Protein AF-A0A447PP88-F1 (afdb_monomer_lite)

InterPro domains:
  IPR006047 Glycosyl hydrolase family 13, catalytic domain [PF00128] (2-97)
  IPR017853 Glycoside hydrolase superfamily [SSF51445] (2-97)

Organism: Salmonella enterica I (NCBI:txid59201)

Secondary structure (DSSP, 8-state):
-HHHHHHHHHHHHTTT--EEEETTGGGS---SS----TTS-SGGGTSS-HHHHHHHHHHIIIIIGGGT-EEEEEESS--HHHHHHHT-TT-SS-SEEEE---

Foldseek 3Di:
DLVVVLVVLQVVLVVPQQADEAEQLQQCDFQPVQDDDPPDDRCVGRGNPPVSLVSQLVSCVRHCVVSNYAYEYEHDDDDVVSQCSQCPPVSSGHVGYDYDDD

pLDDT: mean 94.66, std 6.78, range [49.31, 98.44]

Structure (mmCIF, N/CA/C/O backbone):
data_AF-A0A447PP88-F1
#
_entry.id   AF-A0A447PP88-F1
#
loop_
_atom_site.group_PDB
_atom_site.id
_atom_site.type_symbol
_atom_site.label_atom_id
_atom_site.label_alt_id
_atom_site.label_comp_id
_atom_site.label_asym_id
_atom_site.label_entity_id
_atom_site.label_seq_id
_atom_site.pdbx_PDB_ins_code
_atom_site.Cartn_x
_atom_site.Cartn_y
_atom_site.Cartn_z
_atom_site.occupancy
_atom_site.B_iso_or_equiv
_atom_site.auth_seq_id
_atom_site.auth_comp_id
_atom_site.auth_asym_id
_atom_site.auth_atom_id
_atom_site.pdbx_PDB_model_num
ATOM 1 N N . MET A 1 1 ? -12.568 -7.166 -6.789 1.00 91.44 1 MET A N 1
ATOM 2 C CA . MET A 1 1 ? -11.404 -7.678 -6.028 1.00 91.44 1 MET A CA 1
ATOM 3 C C . MET A 1 1 ? -11.091 -6.831 -4.794 1.00 91.44 1 MET A C 1
ATOM 5 O O . MET A 1 1 ? -11.278 -7.352 -3.709 1.00 91.44 1 MET A O 1
ATOM 9 N N . ARG A 1 2 ? -10.690 -5.547 -4.900 1.00 94.88 2 ARG A N 1
ATOM 10 C CA . ARG A 1 2 ? -10.340 -4.727 -3.710 1.00 94.88 2 ARG A CA 1
ATOM 11 C C . ARG A 1 2 ? -11.451 -4.630 -2.656 1.00 94.88 2 ARG A C 1
ATOM 13 O O . ARG A 1 2 ? -11.159 -4.735 -1.477 1.00 94.88 2 ARG A O 1
ATOM 20 N N . ALA A 1 3 ? -12.713 -4.510 -3.072 1.00 96.81 3 ALA A N 1
ATOM 21 C CA 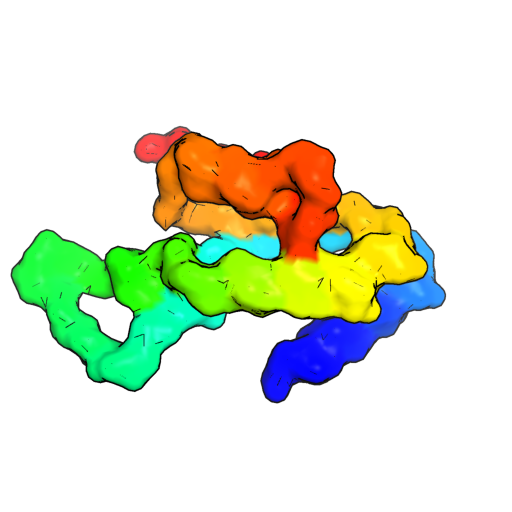. ALA A 1 3 ? -13.851 -4.518 -2.146 1.00 96.81 3 ALA A CA 1
ATOM 22 C C . ALA A 1 3 ? -13.940 -5.806 -1.303 1.00 96.81 3 ALA A C 1
ATOM 24 O O . ALA A 1 3 ? -14.278 -5.741 -0.129 1.00 96.81 3 ALA A O 1
ATOM 25 N N . GLU A 1 4 ? -13.587 -6.962 -1.870 1.00 98.00 4 GLU A N 1
ATOM 26 C CA . GLU A 1 4 ? -13.558 -8.225 -1.121 1.00 98.00 4 GLU A CA 1
ATOM 27 C C . GLU A 1 4 ? -12.351 -8.288 -0.180 1.00 98.00 4 GLU A C 1
ATOM 29 O O . GLU A 1 4 ? -12.483 -8.743 0.950 1.00 98.00 4 GLU A O 1
ATOM 34 N N . LEU A 1 5 ? -11.194 -7.761 -0.598 1.00 97.00 5 LEU A N 1
ATOM 35 C CA . LEU A 1 5 ? -10.025 -7.653 0.279 1.00 97.00 5 LEU A CA 1
ATOM 36 C C . LEU A 1 5 ? -10.321 -6.775 1.502 1.00 97.00 5 LEU A C 1
ATOM 38 O O . LEU A 1 5 ? -9.947 -7.143 2.611 1.00 97.00 5 LEU A O 1
ATOM 42 N N . LYS A 1 6 ? -11.042 -5.661 1.313 1.00 97.88 6 LYS A N 1
ATOM 43 C CA . LYS A 1 6 ? -11.506 -4.822 2.425 1.00 97.88 6 LYS A CA 1
ATOM 44 C C . LYS A 1 6 ? -12.311 -5.650 3.413 1.00 97.88 6 LYS A C 1
ATOM 46 O O . LYS A 1 6 ? -11.899 -5.736 4.558 1.00 97.88 6 LYS A O 1
ATOM 51 N N . LYS A 1 7 ? -13.341 -6.371 2.957 1.00 98.25 7 LYS A N 1
ATOM 52 C CA . LYS A 1 7 ? -14.151 -7.240 3.830 1.00 98.25 7 LYS A CA 1
ATOM 53 C C . LYS A 1 7 ? -13.315 -8.253 4.614 1.00 98.25 7 LYS A C 1
ATOM 55 O O . LYS A 1 7 ? -13.627 -8.522 5.766 1.00 98.25 7 LYS A O 1
ATOM 60 N N . VAL A 1 8 ? -12.260 -8.814 4.017 1.00 98.00 8 VAL A N 1
ATOM 61 C CA . VAL A 1 8 ? -11.344 -9.727 4.723 1.00 98.00 8 VAL A CA 1
ATOM 62 C C . VAL A 1 8 ? -10.592 -9.000 5.839 1.00 98.00 8 VAL A C 1
ATOM 64 O O . VAL A 1 8 ? -10.538 -9.500 6.959 1.00 98.00 8 VAL A O 1
ATOM 67 N N . CYS A 1 9 ? -10.035 -7.821 5.562 1.00 97.56 9 CYS A N 1
ATOM 68 C CA . CYS A 1 9 ? -9.364 -7.011 6.578 1.00 97.56 9 CYS A CA 1
ATOM 69 C C . CYS A 1 9 ? -10.333 -6.584 7.694 1.00 97.56 9 CYS A C 1
ATOM 71 O O . CYS A 1 9 ? -10.002 -6.705 8.871 1.00 97.56 9 CYS A O 1
ATOM 73 N N . GLU A 1 10 ? -11.539 -6.146 7.331 1.00 98.00 10 GLU A N 1
ATOM 74 C CA . GLU A 1 10 ? -12.599 -5.754 8.264 1.00 98.00 10 GLU A CA 1
ATOM 75 C C . GLU A 1 10 ? -13.027 -6.923 9.152 1.00 98.00 10 GLU A C 1
ATOM 77 O O . GLU A 1 10 ? -13.080 -6.784 10.366 1.00 98.00 10 GLU A O 1
ATOM 82 N N . PHE A 1 11 ? -13.240 -8.104 8.570 1.00 98.25 11 PHE A N 1
ATOM 83 C CA . PHE A 1 11 ? -13.632 -9.308 9.300 1.00 98.25 11 PHE A CA 1
ATOM 84 C C . PHE A 1 11 ? -12.676 -9.649 10.451 1.00 98.25 11 PHE A C 1
ATOM 86 O O . PHE A 1 11 ? -13.132 -10.072 11.520 1.00 98.25 11 PHE A O 1
ATOM 93 N N . TRP A 1 12 ? -11.367 -9.506 10.218 1.00 98.44 12 TRP A N 1
ATOM 94 C CA . TRP A 1 12 ? -10.336 -9.775 11.219 1.00 98.44 12 TRP A CA 1
ATOM 95 C C . TRP A 1 12 ? -10.213 -8.644 12.236 1.00 98.44 12 TRP A C 1
ATOM 97 O O . TRP A 1 12 ? -10.133 -8.914 13.433 1.00 98.44 12 TRP A O 1
ATOM 107 N N . ALA A 1 13 ? -10.261 -7.394 11.781 1.00 97.56 13 ALA A N 1
ATOM 108 C CA . ALA A 1 13 ? -10.235 -6.231 12.659 1.00 97.56 13 ALA A CA 1
ATOM 109 C C . ALA A 1 13 ? -11.426 -6.223 13.634 1.00 97.56 13 ALA A C 1
ATOM 111 O O . ALA A 1 13 ? -11.241 -6.072 14.839 1.00 97.56 13 ALA A O 1
ATOM 112 N N . ASP A 1 14 ? -12.632 -6.533 13.149 1.00 96.94 14 ASP A N 1
ATOM 113 C CA . ASP A 1 14 ? -13.856 -6.616 13.956 1.00 96.94 14 ASP A CA 1
ATOM 114 C C . ASP A 1 14 ? -13.815 -7.770 14.990 1.00 96.94 14 ASP A C 1
ATOM 116 O O . ASP A 1 14 ? -14.684 -7.874 15.856 1.00 96.94 14 ASP A O 1
ATOM 120 N N . ARG A 1 15 ? -12.802 -8.648 14.922 1.00 98.00 15 ARG A N 1
ATOM 121 C CA . ARG A 1 15 ? -12.534 -9.732 15.887 1.00 98.00 15 ARG A CA 1
ATOM 122 C C . ARG A 1 15 ? -11.414 -9.412 16.877 1.00 98.00 15 ARG A C 1
ATOM 124 O O . ARG A 1 15 ? -11.048 -10.286 17.659 1.00 98.00 15 ARG A O 1
ATOM 131 N N . GLY A 1 16 ? -10.902 -8.183 16.867 1.00 97.31 16 GLY A N 1
ATOM 132 C CA . GLY A 1 16 ? -9.876 -7.722 17.802 1.00 97.31 16 GLY A CA 1
ATOM 133 C C . GLY A 1 16 ? -8.443 -7.885 17.300 1.00 97.31 16 GLY A C 1
ATOM 134 O O . GLY A 1 16 ? -7.531 -7.969 18.110 1.00 97.31 16 GLY A O 1
ATOM 135 N N . VAL A 1 17 ? -8.225 -7.966 15.983 1.00 98.19 17 VAL A N 1
ATOM 136 C CA . VAL A 1 17 ? -6.875 -7.821 15.417 1.00 98.19 17 VAL A CA 1
ATOM 137 C C . VAL A 1 17 ? -6.508 -6.338 15.382 1.00 98.19 17 VAL A C 1
ATOM 139 O O . VAL A 1 17 ? -7.177 -5.566 14.703 1.00 98.19 17 VAL A O 1
ATOM 142 N N . ASP A 1 18 ? -5.422 -5.959 16.058 1.00 97.88 18 ASP A N 1
ATOM 143 C CA . ASP A 1 18 ? -4.995 -4.555 16.206 1.00 97.88 18 ASP A CA 1
ATOM 144 C C . ASP A 1 18 ? -4.097 -4.039 15.068 1.00 97.88 18 ASP A C 1
ATOM 146 O O . ASP A 1 18 ? -3.768 -2.853 14.993 1.00 97.88 18 ASP A O 1
ATOM 150 N N . GLY A 1 19 ? -3.661 -4.918 14.165 1.00 97.06 19 GLY A N 1
ATOM 151 C CA . GLY A 1 19 ? -2.785 -4.514 13.078 1.00 97.06 19 GLY A CA 1
ATOM 152 C C . GLY A 1 19 ? -2.575 -5.562 11.999 1.00 97.06 19 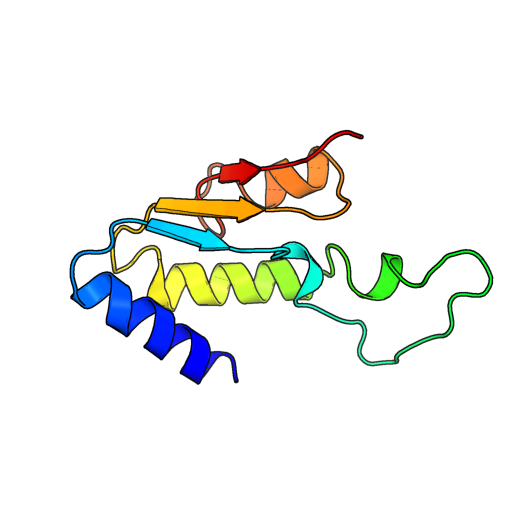GLY A C 1
ATOM 153 O O . GLY A 1 19 ? -2.854 -6.747 12.178 1.00 97.06 19 GLY A O 1
ATOM 154 N N . LEU A 1 20 ? -2.079 -5.104 10.851 1.00 97.88 20 LEU A N 1
ATOM 155 C CA . LEU A 1 20 ? -1.863 -5.925 9.665 1.00 97.88 20 LEU A CA 1
ATOM 156 C C . LEU A 1 20 ? -0.441 -5.742 9.134 1.00 97.88 20 LEU A C 1
ATOM 158 O O . LEU A 1 20 ? -0.000 -4.624 8.858 1.00 97.88 20 LEU A O 1
ATOM 162 N N . ARG A 1 21 ? 0.250 -6.865 8.919 1.00 97.75 21 ARG A N 1
ATOM 163 C CA . ARG A 1 21 ? 1.435 -6.918 8.060 1.00 97.75 21 ARG A CA 1
ATOM 164 C C . ARG A 1 21 ? 0.984 -7.207 6.631 1.00 97.75 21 ARG A C 1
ATOM 166 O O . ARG A 1 21 ? 0.346 -8.230 6.390 1.00 97.75 21 ARG A O 1
ATOM 173 N N . LEU A 1 22 ? 1.330 -6.333 5.694 1.00 96.94 22 LEU A N 1
ATOM 174 C CA . LEU A 1 22 ? 0.991 -6.468 4.279 1.00 96.94 22 LEU A CA 1
ATOM 175 C C . LEU A 1 22 ? 2.215 -6.982 3.515 1.00 96.94 22 LEU A C 1
ATOM 177 O O . LEU A 1 22 ? 3.217 -6.280 3.412 1.00 96.94 22 LEU A O 1
ATOM 181 N N . ASP A 1 23 ? 2.126 -8.216 3.028 1.00 96.12 23 ASP A N 1
ATOM 182 C CA . ASP A 1 23 ? 3.190 -8.917 2.298 1.00 96.12 23 ASP A CA 1
ATOM 183 C C . ASP A 1 23 ? 3.363 -8.351 0.881 1.00 96.12 23 ASP A C 1
ATOM 185 O O . ASP A 1 23 ? 2.364 -8.117 0.192 1.00 96.12 23 ASP A O 1
ATOM 189 N N . VAL A 1 24 ? 4.616 -8.109 0.472 1.00 93.88 24 VAL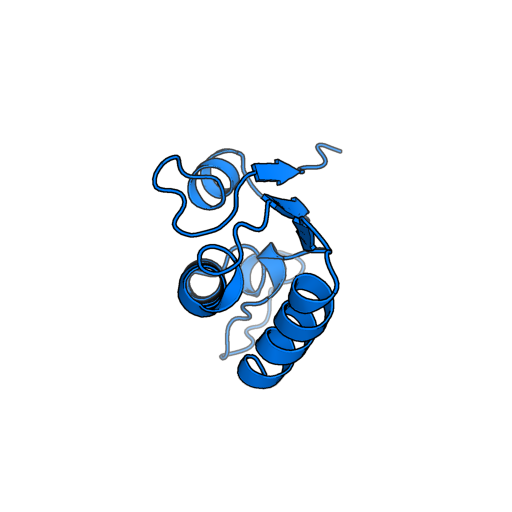 A N 1
ATOM 190 C CA . VAL A 1 24 ? 5.033 -7.561 -0.838 1.00 93.88 24 VAL A CA 1
ATOM 191 C C . VAL A 1 24 ? 4.097 -6.482 -1.404 1.00 93.88 24 VAL A C 1
ATOM 193 O O . VAL A 1 24 ? 3.738 -6.465 -2.589 1.00 93.88 24 VAL A O 1
ATOM 196 N N . VAL A 1 25 ? 3.661 -5.562 -0.540 1.00 96.12 25 VAL A N 1
ATOM 197 C CA . VAL A 1 25 ? 2.503 -4.699 -0.811 1.00 96.12 25 VAL A CA 1
ATOM 198 C C . VAL A 1 25 ? 2.769 -3.684 -1.918 1.00 96.12 25 VAL A C 1
ATOM 200 O O . VAL A 1 25 ? 1.852 -3.266 -2.625 1.00 96.12 25 VAL A O 1
ATOM 203 N N . ASN A 1 26 ? 4.030 -3.332 -2.139 1.00 95.19 26 ASN A N 1
ATOM 204 C CA . ASN A 1 26 ? 4.408 -2.414 -3.200 1.00 95.19 26 ASN A CA 1
ATOM 205 C C . ASN A 1 26 ? 4.290 -2.996 -4.617 1.00 95.19 26 ASN A C 1
ATOM 207 O O . ASN A 1 26 ? 4.440 -2.262 -5.592 1.00 95.19 26 ASN A O 1
ATOM 211 N N . LEU A 1 27 ? 3.990 -4.293 -4.748 1.00 95.75 27 LEU A N 1
ATOM 212 C CA . LEU A 1 27 ? 3.854 -4.960 -6.042 1.00 95.75 27 LEU A CA 1
ATOM 213 C C . LEU A 1 27 ? 2.407 -4.999 -6.558 1.00 95.75 27 LEU A C 1
ATOM 215 O O . LEU A 1 27 ? 2.132 -5.571 -7.614 1.00 95.75 27 LEU A O 1
ATOM 219 N N . ILE A 1 28 ? 1.429 -4.468 -5.816 1.00 95.75 28 ILE A N 1
ATOM 220 C CA . ILE A 1 28 ? -0.008 -4.654 -6.105 1.00 95.75 28 ILE A CA 1
ATOM 221 C C . ILE A 1 28 ? -0.492 -3.954 -7.383 1.00 95.75 28 ILE A C 1
ATOM 223 O O . ILE A 1 28 ? -1.542 -4.321 -7.917 1.00 95.75 28 ILE A O 1
ATOM 227 N N . ALA A 1 29 ? 0.254 -2.975 -7.892 1.00 95.69 29 ALA A N 1
ATOM 228 C CA . ALA A 1 29 ? -0.119 -2.180 -9.054 1.00 95.69 29 ALA A CA 1
ATOM 229 C C . ALA A 1 29 ? 0.784 -2.485 -10.251 1.00 95.69 29 ALA A C 1
ATOM 231 O O . ALA A 1 29 ? 1.920 -2.035 -10.309 1.00 95.69 29 ALA A O 1
ATOM 232 N N . LYS A 1 30 ? 0.239 -3.223 -11.222 1.00 95.75 30 LYS A N 1
ATOM 233 C CA . LYS A 1 30 ? 0.917 -3.553 -12.480 1.00 95.75 30 LYS A CA 1
ATOM 234 C C . LYS A 1 30 ? 0.621 -2.489 -13.535 1.00 95.75 30 LYS A C 1
ATOM 236 O O . LYS A 1 30 ? -0.509 -1.984 -13.598 1.00 95.75 30 LYS A O 1
ATOM 241 N N . ASP A 1 31 ? 1.594 -2.231 -14.394 1.00 95.38 31 ASP A N 1
ATOM 242 C CA . ASP A 1 31 ? 1.383 -1.628 -15.703 1.00 95.38 31 ASP A CA 1
ATOM 243 C C . ASP A 1 31 ? 0.354 -2.470 -16.474 1.00 95.38 31 ASP A C 1
ATOM 245 O O . ASP A 1 31 ? 0.382 -3.700 -16.426 1.00 95.38 31 ASP A O 1
ATOM 249 N N . GLN A 1 32 ? -0.629 -1.806 -17.078 1.00 96.19 32 GLN A N 1
ATOM 250 C CA . GLN A 1 32 ? -1.730 -2.477 -17.771 1.00 96.19 32 GLN A CA 1
ATOM 251 C C . GLN A 1 32 ? -1.432 -2.725 -19.247 1.00 96.19 32 GLN A C 1
ATOM 253 O O . GLN A 1 32 ? -2.145 -3.517 -19.858 1.00 96.19 32 GLN A O 1
ATOM 258 N N . ASP A 1 33 ? -0.383 -2.107 -19.789 1.00 96.38 33 ASP A N 1
ATOM 259 C CA . ASP A 1 33 ? 0.056 -2.354 -21.162 1.00 96.38 33 ASP A CA 1
ATOM 260 C C . ASP A 1 33 ? 0.944 -3.605 -21.256 1.00 96.38 33 ASP A C 1
ATOM 262 O O . ASP A 1 33 ? 1.220 -4.083 -22.353 1.00 96.38 33 ASP A O 1
ATOM 266 N N . PHE A 1 34 ? 1.360 -4.154 -20.105 1.00 96.06 34 PHE A N 1
ATOM 267 C CA . PHE A 1 34 ? 2.220 -5.337 -19.974 1.00 96.06 34 PHE A CA 1
ATOM 268 C C . PHE A 1 34 ? 3.406 -5.346 -20.960 1.00 96.06 34 PHE A C 1
ATOM 270 O O . PHE A 1 34 ? 3.575 -6.313 -21.705 1.00 96.06 34 PHE A O 1
ATOM 277 N N . PRO A 1 35 ? 4.219 -4.275 -20.992 1.00 96.69 35 PRO A N 1
ATOM 278 C CA . PRO A 1 35 ? 5.335 -4.180 -21.922 1.00 96.69 35 PRO A CA 1
ATOM 279 C C . PRO A 1 35 ? 6.440 -5.194 -21.600 1.00 96.69 35 PRO A C 1
ATOM 281 O O . PRO A 1 35 ? 6.682 -5.540 -20.440 1.00 96.69 35 PRO A O 1
ATOM 284 N N . ASP A 1 36 ? 7.165 -5.606 -22.639 1.00 97.12 36 ASP A N 1
ATOM 285 C CA . ASP A 1 36 ? 8.394 -6.381 -22.485 1.00 97.12 36 ASP A CA 1
ATOM 286 C C . ASP A 1 36 ? 9.496 -5.535 -21.826 1.00 97.12 36 ASP A C 1
ATOM 288 O O . ASP A 1 36 ? 9.637 -4.338 -22.095 1.00 97.12 36 ASP A O 1
ATOM 292 N N . ASP A 1 37 ? 10.328 -6.173 -20.996 1.00 97.00 37 ASP A N 1
ATOM 293 C CA . ASP A 1 37 ? 11.536 -5.560 -20.439 1.00 97.00 37 ASP A CA 1
ATOM 294 C C . ASP A 1 37 ? 12.805 -6.134 -21.096 1.00 97.00 37 ASP A C 1
ATOM 296 O O . ASP A 1 37 ? 13.385 -7.089 -20.582 1.00 97.00 37 ASP A O 1
ATOM 300 N N . PRO A 1 38 ? 13.303 -5.559 -22.204 1.00 96.25 38 PRO A N 1
ATOM 301 C CA . PRO A 1 38 ? 14.498 -6.074 -22.876 1.00 96.25 38 PRO A CA 1
ATOM 302 C C . PRO A 1 38 ? 15.802 -5.831 -22.097 1.00 96.25 38 PRO A C 1
ATOM 304 O O . PRO A 1 38 ? 16.860 -6.290 -22.520 1.00 96.25 38 PRO A O 1
ATOM 307 N N . THR A 1 39 ? 15.764 -5.068 -20.999 1.00 95.25 39 THR A N 1
ATOM 308 C CA . THR A 1 39 ? 16.967 -4.595 -20.278 1.00 95.25 39 THR A CA 1
ATOM 309 C C . THR A 1 39 ? 16.975 -4.953 -18.794 1.00 95.25 39 THR A C 1
ATOM 311 O O . THR A 1 39 ? 17.929 -4.630 -18.090 1.00 95.25 39 THR A O 1
ATOM 314 N N . GLY A 1 40 ? 15.920 -5.595 -18.307 1.00 93.75 40 GLY A N 1
ATOM 315 C CA . GLY A 1 40 ? 15.724 -5.944 -16.909 1.00 93.75 40 GLY A CA 1
ATOM 316 C C . GLY A 1 40 ? 14.867 -7.197 -16.785 1.00 93.75 40 GLY A C 1
ATOM 317 O O . GLY A 1 40 ? 14.812 -8.017 -17.695 1.00 93.75 40 GLY A O 1
ATOM 318 N N . ASP A 1 41 ? 14.208 -7.350 -15.645 1.00 94.12 41 ASP A N 1
ATOM 319 C CA . ASP A 1 41 ? 13.369 -8.509 -15.325 1.00 94.12 41 ASP A CA 1
ATOM 320 C C . ASP A 1 41 ? 11.880 -8.151 -15.189 1.00 94.12 41 ASP A C 1
ATOM 322 O O . ASP A 1 41 ? 11.091 -8.932 -14.662 1.00 94.12 41 ASP A O 1
ATOM 326 N N . GLY A 1 42 ? 11.489 -6.952 -15.634 1.00 94.56 42 GLY A N 1
ATOM 327 C CA . GLY A 1 42 ? 10.109 -6.478 -15.577 1.00 94.56 42 GLY A CA 1
ATOM 328 C C . GLY A 1 42 ? 9.706 -5.839 -14.249 1.00 94.56 42 GLY A C 1
ATOM 329 O O . GLY A 1 42 ? 8.627 -5.246 -14.184 1.00 94.56 42 GLY A O 1
ATOM 330 N N . ARG A 1 43 ? 10.555 -5.853 -13.206 1.00 92.62 43 ARG A N 1
ATOM 331 C CA . ARG A 1 43 ? 10.208 -5.288 -11.884 1.00 92.62 43 ARG A CA 1
ATOM 332 C C . ARG A 1 43 ? 9.762 -3.832 -11.924 1.00 92.62 43 ARG A C 1
ATOM 334 O O . ARG A 1 43 ? 8.894 -3.438 -11.148 1.00 92.62 43 ARG A O 1
ATOM 341 N N . ARG A 1 44 ? 10.289 -3.054 -12.873 1.00 92.00 44 ARG A N 1
ATOM 342 C CA . ARG A 1 44 ? 9.941 -1.640 -13.084 1.00 92.00 44 ARG A CA 1
ATOM 343 C C . ARG A 1 44 ? 8.460 -1.416 -13.417 1.00 92.00 44 ARG A C 1
ATOM 345 O O . ARG A 1 44 ? 7.961 -0.317 -13.228 1.00 92.00 44 ARG A O 1
ATOM 352 N N . PHE A 1 45 ? 7.773 -2.440 -13.924 1.00 95.56 45 PHE A N 1
ATOM 353 C CA . PHE A 1 45 ? 6.385 -2.344 -14.379 1.00 95.56 45 PHE A CA 1
ATOM 354 C C . PHE A 1 45 ? 5.369 -2.723 -13.305 1.00 95.56 45 PHE A C 1
ATOM 356 O O . PHE A 1 45 ? 4.171 -2.566 -13.514 1.00 95.56 45 PHE A O 1
ATOM 363 N N . TYR A 1 46 ? 5.801 -3.248 -12.161 1.00 94.69 46 TYR A N 1
ATOM 364 C CA . TYR A 1 46 ? 4.873 -3.639 -11.098 1.00 94.69 46 TYR A CA 1
ATOM 365 C C . TYR A 1 46 ? 5.311 -3.216 -9.701 1.00 94.69 46 TYR A C 1
ATOM 367 O O . TYR A 1 46 ? 4.504 -3.288 -8.779 1.00 94.69 46 TYR A O 1
ATOM 375 N N . THR A 1 47 ? 6.556 -2.778 -9.537 1.00 94.31 47 THR A N 1
ATOM 376 C CA . THR A 1 47 ? 7.096 -2.304 -8.264 1.00 94.31 47 THR A CA 1
ATOM 377 C C . THR A 1 47 ? 6.898 -0.803 -8.137 1.00 94.31 47 THR A C 1
ATOM 379 O O . THR A 1 47 ? 7.291 -0.061 -9.032 1.00 94.31 47 THR A O 1
ATOM 382 N N . ASP A 1 48 ? 6.296 -0.357 -7.034 1.00 93.12 48 ASP A N 1
ATOM 383 C CA . ASP A 1 48 ? 6.104 1.067 -6.720 1.00 93.12 48 ASP A CA 1
ATOM 384 C C . ASP A 1 48 ? 5.321 1.856 -7.787 1.00 93.12 48 ASP A C 1
ATOM 386 O O . ASP A 1 48 ? 5.484 3.064 -7.953 1.00 93.12 48 ASP A O 1
ATOM 390 N N . GLY A 1 49 ? 4.432 1.180 -8.522 1.00 91.12 49 GLY A N 1
ATOM 391 C CA . GLY A 1 49 ? 3.584 1.841 -9.511 1.00 91.12 49 GLY A CA 1
ATOM 392 C C . GLY A 1 49 ? 2.669 2.895 -8.860 1.00 91.12 49 GLY A C 1
ATOM 393 O O . GLY A 1 49 ? 2.139 2.660 -7.773 1.00 91.12 49 GLY A O 1
ATOM 394 N N . PRO A 1 50 ? 2.356 4.023 -9.527 1.00 90.56 50 PRO A N 1
ATOM 395 C CA . PRO A 1 50 ? 1.622 5.149 -8.923 1.00 90.56 50 PRO A CA 1
ATOM 396 C C . PRO A 1 50 ? 0.219 4.774 -8.413 1.00 90.56 50 PRO A C 1
ATOM 398 O O . PRO A 1 50 ? -0.326 5.380 -7.486 1.00 90.56 50 PRO A O 1
ATOM 401 N N . ARG A 1 51 ? -0.384 3.731 -8.994 1.00 95.69 51 ARG A N 1
ATOM 402 C CA . ARG A 1 51 ? -1.676 3.202 -8.543 1.00 95.69 51 ARG A CA 1
ATOM 403 C C . ARG A 1 51 ? -1.577 2.462 -7.203 1.00 95.69 51 ARG A C 1
ATOM 405 O O . ARG A 1 51 ? -2.601 2.361 -6.536 1.00 95.69 51 ARG A O 1
ATOM 412 N N . ALA A 1 52 ? -0.398 1.991 -6.783 1.00 96.31 52 ALA A N 1
ATOM 413 C CA . ALA A 1 52 ? -0.197 1.352 -5.480 1.00 96.31 52 ALA A CA 1
ATOM 414 C C . ALA A 1 52 ? -0.526 2.329 -4.346 1.00 96.31 52 ALA A C 1
ATOM 416 O O . ALA A 1 52 ? -1.3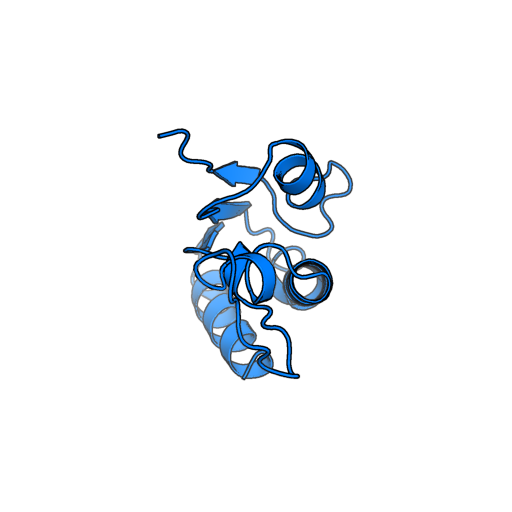84 2.022 -3.522 1.00 96.31 52 ALA A O 1
ATOM 417 N N . HIS A 1 53 ? 0.028 3.546 -4.389 1.00 97.19 53 HIS A N 1
ATOM 418 C CA . HIS A 1 53 ? -0.305 4.627 -3.454 1.00 97.19 53 HIS A CA 1
ATOM 419 C C . HIS A 1 53 ? -1.806 4.935 -3.444 1.0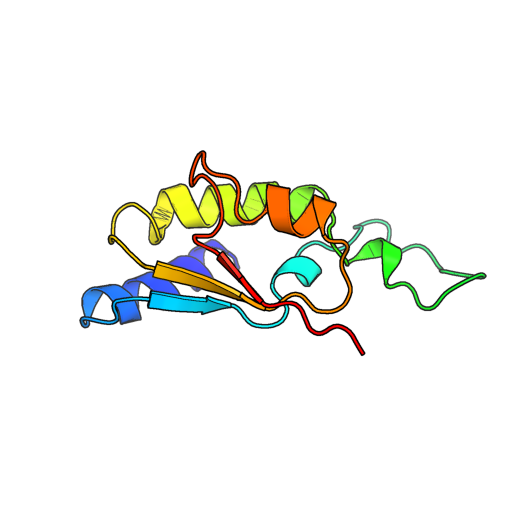0 97.19 53 HIS A C 1
ATOM 421 O O . HIS A 1 53 ? -2.429 5.030 -2.390 1.00 97.19 53 HIS A O 1
ATOM 427 N N . THR A 1 54 ? -2.432 5.012 -4.624 1.00 97.31 54 THR A N 1
ATOM 428 C CA . THR A 1 54 ? -3.886 5.238 -4.723 1.00 97.31 54 THR A CA 1
ATOM 429 C C . THR A 1 54 ? -4.678 4.130 -4.023 1.00 97.31 54 THR A C 1
ATOM 431 O O . THR A 1 54 ? -5.626 4.413 -3.293 1.00 97.31 54 THR A O 1
ATOM 434 N N . PHE A 1 55 ? -4.292 2.867 -4.217 1.00 97.50 55 PHE A N 1
ATOM 435 C CA . PHE A 1 55 ? -4.960 1.731 -3.585 1.00 97.50 55 PHE A CA 1
ATOM 436 C C . PHE A 1 55 ? -4.728 1.686 -2.076 1.00 97.50 55 PHE A C 1
ATOM 438 O O . PHE A 1 55 ? -5.659 1.365 -1.344 1.00 97.50 55 PHE A O 1
ATOM 445 N N . LEU A 1 56 ? -3.530 2.024 -1.601 1.00 97.88 56 LEU A N 1
ATOM 446 C CA . LEU A 1 56 ? -3.235 2.061 -0.171 1.00 97.88 56 LEU A CA 1
ATOM 447 C C . LEU A 1 56 ? -3.982 3.189 0.538 1.00 97.88 56 LEU A C 1
ATOM 449 O O . LEU A 1 56 ? -4.560 2.934 1.588 1.00 97.88 56 LEU A O 1
ATOM 453 N N . ARG A 1 57 ? -4.100 4.371 -0.076 1.00 98.06 57 ARG A N 1
ATOM 454 C CA . ARG A 1 57 ? -4.960 5.453 0.437 1.00 98.06 57 ARG A CA 1
ATOM 455 C C . ARG A 1 57 ? -6.428 5.050 0.480 1.00 98.06 57 ARG A C 1
ATOM 457 O O . ARG A 1 57 ? -7.129 5.336 1.446 1.00 98.06 57 ARG A O 1
ATOM 464 N N . GLU A 1 58 ? -6.897 4.345 -0.552 1.00 98.06 58 GLU A N 1
ATOM 465 C CA . GLU A 1 58 ? -8.252 3.784 -0.594 1.00 98.06 58 GLU A CA 1
ATOM 466 C C . GLU A 1 58 ? -8.482 2.786 0.561 1.00 98.06 58 GLU A C 1
ATOM 468 O O . GLU A 1 58 ? -9.518 2.841 1.219 1.00 98.06 58 GLU A O 1
ATOM 473 N N . MET A 1 59 ? -7.521 1.895 0.833 1.00 98.00 59 MET A N 1
ATOM 474 C CA . MET A 1 59 ? -7.586 0.924 1.936 1.00 98.00 59 MET A CA 1
ATOM 475 C C . MET A 1 59 ? -7.485 1.587 3.314 1.00 98.00 59 MET A C 1
ATOM 477 O O . MET A 1 59 ? -8.214 1.206 4.228 1.00 98.00 59 MET A O 1
ATOM 481 N N . ASN A 1 60 ? -6.616 2.586 3.465 1.00 98.19 60 ASN A N 1
ATOM 482 C CA . ASN A 1 60 ? -6.449 3.325 4.709 1.00 98.19 60 ASN A CA 1
ATOM 483 C C . ASN A 1 60 ? -7.742 4.048 5.096 1.00 98.19 60 ASN A C 1
ATOM 485 O O . ASN A 1 60 ? -8.262 3.824 6.191 1.00 98.19 60 ASN A O 1
ATOM 489 N N . ARG A 1 61 ? -8.295 4.831 4.160 1.00 98.12 61 ARG A N 1
ATOM 490 C CA . ARG A 1 61 ? -9.542 5.579 4.347 1.00 98.12 61 ARG A CA 1
ATOM 491 C C . ARG A 1 61 ? -10.710 4.666 4.707 1.00 98.12 61 ARG A C 1
ATOM 493 O O . ARG A 1 61 ? -11.494 5.004 5.587 1.00 98.12 61 ARG A O 1
ATOM 500 N N . ASP A 1 62 ? -10.839 3.538 4.011 1.00 98.06 62 ASP A N 1
ATOM 501 C CA . ASP A 1 62 ? -12.029 2.691 4.130 1.00 98.06 62 ASP A CA 1
ATOM 502 C C . ASP A 1 62 ? -11.919 1.657 5.261 1.00 98.06 62 ASP A C 1
ATOM 504 O O . ASP A 1 62 ? -12.943 1.230 5.792 1.00 98.06 62 ASP A O 1
ATOM 508 N N . VAL A 1 63 ? -10.703 1.238 5.637 1.00 98.00 63 VAL A N 1
ATOM 509 C CA . VAL A 1 63 ? -10.494 0.117 6.569 1.00 98.00 63 VAL A CA 1
ATOM 510 C C . VAL A 1 63 ? -9.541 0.448 7.711 1.00 98.00 63 VAL A C 1
ATOM 512 O O . VAL A 1 63 ? -9.941 0.289 8.863 1.00 98.00 63 VAL A O 1
ATOM 515 N N . PHE A 1 64 ? -8.304 0.874 7.429 1.00 98.06 64 PHE A N 1
ATOM 516 C CA . PHE A 1 64 ? -7.254 0.938 8.459 1.00 98.06 64 PHE A CA 1
ATOM 517 C C . PHE A 1 64 ? -7.517 2.025 9.503 1.00 98.06 64 PHE A C 1
ATOM 519 O O . PHE A 1 64 ? -7.573 1.725 10.695 1.00 98.06 64 PHE A O 1
ATOM 526 N N . THR A 1 65 ? -7.744 3.262 9.059 1.00 97.62 65 THR A N 1
ATOM 527 C CA . THR A 1 65 ? -7.986 4.405 9.949 1.00 97.62 65 THR A CA 1
ATOM 528 C C . THR A 1 65 ? -9.296 4.269 10.734 1.00 97.62 65 THR A C 1
ATOM 530 O O . THR A 1 65 ? -9.256 4.417 11.956 1.00 97.62 65 THR A O 1
ATOM 533 N N . PRO A 1 66 ? -10.446 3.907 10.120 1.00 97.50 66 PRO A N 1
ATOM 534 C CA . PRO A 1 66 ? -11.702 3.727 10.858 1.00 97.50 66 PRO A CA 1
ATOM 535 C C . PRO A 1 66 ? -11.644 2.682 11.976 1.00 97.50 66 PRO A C 1
ATOM 537 O O . PRO A 1 66 ? -12.441 2.741 12.909 1.00 97.50 66 PRO A O 1
ATOM 540 N N . ARG A 1 67 ? -10.723 1.716 11.875 1.00 97.19 67 ARG A N 1
ATOM 541 C CA . ARG A 1 67 ? -10.565 0.613 12.833 1.00 97.19 67 ARG A CA 1
ATOM 542 C C . ARG A 1 67 ? -9.303 0.728 13.683 1.00 97.19 67 ARG A C 1
ATOM 544 O O . ARG A 1 67 ? -8.987 -0.207 14.406 1.00 97.19 67 ARG A O 1
ATOM 551 N N . ASN A 1 68 ? -8.610 1.867 13.614 1.00 96.81 68 ASN A N 1
ATOM 552 C CA . ASN A 1 68 ? -7.397 2.143 14.382 1.00 96.81 68 ASN A CA 1
ATOM 553 C C . ASN A 1 68 ? -6.323 1.041 14.241 1.00 96.81 68 ASN A C 1
ATOM 555 O O . ASN A 1 68 ? -5.678 0.659 15.215 1.00 96.81 68 ASN A O 1
ATOM 559 N N . LEU A 1 69 ? -6.158 0.507 13.027 1.00 97.94 69 LEU A N 1
ATOM 560 C CA . LEU A 1 69 ? -5.197 -0.560 12.759 1.00 97.94 69 LEU A CA 1
ATOM 561 C C . LEU A 1 69 ? -3.785 0.001 12.598 1.00 97.94 69 LEU A C 1
ATOM 563 O O . LEU A 1 69 ? -3.547 0.884 11.772 1.00 97.94 69 LEU A O 1
ATOM 567 N N . MET A 1 70 ? -2.820 -0.596 13.295 1.00 97.81 70 MET A N 1
ATOM 568 C CA . MET A 1 70 ? -1.406 -0.424 12.965 1.00 97.81 70 MET A CA 1
ATOM 569 C C . MET A 1 70 ? -1.081 -1.211 11.688 1.00 97.81 70 MET A C 1
ATOM 571 O O . MET A 1 70 ? -1.399 -2.395 11.585 1.00 97.81 70 MET A O 1
ATOM 575 N N . THR A 1 71 ? -0.412 -0.595 10.713 1.00 98.38 71 THR A N 1
ATOM 576 C CA . THR A 1 71 ? -0.056 -1.273 9.456 1.00 98.38 71 THR A CA 1
ATOM 577 C C . THR A 1 71 ? 1.442 -1.256 9.184 1.00 98.38 71 THR A C 1
ATOM 579 O O . THR A 1 71 ? 2.106 -0.226 9.303 1.00 98.38 71 THR A O 1
ATOM 582 N N . VAL A 1 72 ? 1.976 -2.415 8.794 1.00 97.88 72 VAL A N 1
ATOM 583 C CA . VAL A 1 72 ? 3.380 -2.585 8.399 1.00 97.88 72 VAL A CA 1
ATOM 584 C C . VAL A 1 72 ? 3.419 -3.164 6.993 1.00 97.88 72 VAL A C 1
ATOM 586 O O . VAL A 1 72 ? 2.987 -4.295 6.778 1.00 97.88 72 VAL A O 1
ATOM 589 N N . GLY A 1 73 ? 3.925 -2.401 6.028 1.00 96.88 73 GLY A N 1
ATOM 590 C CA . GLY A 1 73 ? 4.132 -2.900 4.668 1.00 96.88 73 GLY A CA 1
ATOM 591 C C . GLY A 1 73 ? 5.505 -3.530 4.516 1.00 96.88 73 GLY A C 1
ATOM 592 O O . GLY A 1 73 ? 6.508 -2.857 4.736 1.00 96.88 73 GLY A O 1
ATOM 593 N N . GLU A 1 74 ? 5.564 -4.793 4.117 1.00 95.88 74 GLU A N 1
ATOM 594 C CA . GLU A 1 74 ? 6.794 -5.363 3.585 1.00 95.88 74 GLU A CA 1
ATOM 595 C C . GLU A 1 74 ? 6.975 -4.911 2.135 1.00 95.88 74 GLU A C 1
ATOM 597 O O . GLU A 1 74 ? 6.074 -5.061 1.303 1.00 95.88 74 GLU A O 1
ATOM 602 N N . MET A 1 75 ? 8.160 -4.384 1.838 1.00 92.62 75 MET A N 1
ATOM 603 C CA . MET A 1 75 ? 8.517 -3.910 0.508 1.00 92.62 75 MET A CA 1
ATOM 604 C C . MET A 1 75 ? 9.563 -4.830 -0.115 1.00 92.62 75 MET A C 1
ATOM 606 O O . MET A 1 75 ? 10.599 -5.091 0.492 1.00 92.62 75 MET A O 1
ATOM 610 N N . SER A 1 76 ? 9.297 -5.305 -1.336 1.00 86.94 76 SER A N 1
ATOM 611 C CA . SER A 1 76 ? 10.172 -6.264 -2.025 1.00 86.94 76 SER A CA 1
ATOM 612 C C . SER A 1 76 ? 11.516 -5.647 -2.444 1.00 86.94 76 SER A C 1
ATOM 614 O O . SER A 1 76 ? 12.546 -5.923 -1.842 1.00 86.94 76 SER A O 1
ATOM 616 N N . SER A 1 77 ? 11.532 -4.815 -3.488 1.00 82.12 77 SER A N 1
ATOM 617 C CA . SER A 1 77 ? 12.714 -4.076 -3.952 1.00 82.12 77 SER A CA 1
ATOM 618 C C . SER A 1 77 ? 12.321 -2.621 -4.134 1.00 82.12 77 SER A C 1
ATOM 620 O O . SER A 1 77 ? 11.634 -2.295 -5.090 1.00 82.12 77 SER A O 1
ATOM 622 N N . THR A 1 78 ? 12.700 -1.746 -3.212 1.00 86.06 78 THR A N 1
ATOM 623 C CA . THR A 1 78 ? 12.284 -0.340 -3.246 1.00 86.06 78 THR A CA 1
ATOM 624 C C . THR A 1 78 ? 13.416 0.570 -2.781 1.00 86.06 78 THR A C 1
ATOM 626 O O . THR A 1 78 ? 14.455 0.091 -2.324 1.00 86.06 78 THR A O 1
ATOM 629 N N . THR A 1 79 ? 13.230 1.881 -2.898 1.00 90.44 79 THR A N 1
ATOM 630 C CA . THR A 1 79 ? 14.173 2.874 -2.377 1.00 90.44 79 THR A CA 1
ATOM 631 C C . THR A 1 79 ? 13.698 3.430 -1.037 1.00 90.44 79 THR A C 1
ATOM 633 O O . THR A 1 79 ? 12.532 3.287 -0.648 1.00 90.44 79 THR A O 1
ATOM 636 N N . LEU A 1 80 ? 14.601 4.096 -0.315 1.00 91.62 80 LEU A N 1
ATOM 637 C CA . LEU A 1 80 ? 14.245 4.766 0.934 1.00 91.62 80 LEU A CA 1
ATOM 638 C C . LEU A 1 80 ? 13.223 5.888 0.692 1.00 91.62 80 LEU A C 1
ATOM 640 O O . LEU A 1 80 ? 12.301 6.061 1.484 1.00 91.62 80 LEU A O 1
ATOM 644 N N . GLU A 1 81 ? 13.343 6.611 -0.420 1.00 92.75 81 GLU A N 1
ATOM 645 C CA . GLU A 1 81 ? 12.433 7.693 -0.805 1.00 92.75 81 GLU A CA 1
ATOM 646 C C . GLU A 1 81 ? 11.009 7.181 -1.053 1.00 92.75 81 GLU A C 1
ATOM 648 O O . GLU A 1 81 ? 10.039 7.829 -0.660 1.00 92.75 81 GLU A O 1
ATOM 653 N N . ASN A 1 82 ? 10.856 6.000 -1.658 1.00 93.25 82 ASN A N 1
ATOM 654 C CA . ASN A 1 82 ? 9.544 5.369 -1.809 1.00 93.25 82 ASN A CA 1
ATOM 655 C C . ASN A 1 82 ? 8.987 4.927 -0.450 1.00 93.25 82 ASN A C 1
ATOM 657 O O . ASN A 1 82 ? 7.814 5.153 -0.154 1.00 93.25 82 ASN A O 1
ATOM 661 N N . CYS A 1 83 ? 9.829 4.384 0.433 1.00 94.06 83 CYS A N 1
ATOM 662 C CA . CYS A 1 83 ? 9.414 4.028 1.792 1.00 94.06 83 CYS A CA 1
ATOM 663 C C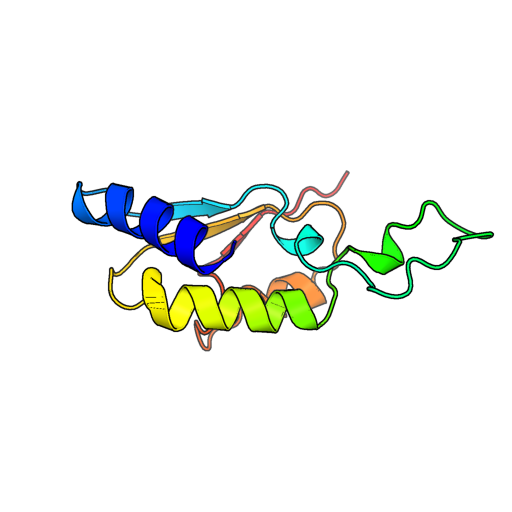 . CYS A 1 83 ? 8.902 5.226 2.592 1.00 94.06 83 CYS A C 1
ATOM 665 O O . CYS A 1 83 ? 7.914 5.094 3.314 1.00 94.06 83 CYS A O 1
ATOM 667 N N . GLN A 1 84 ? 9.541 6.387 2.441 1.00 94.75 84 GLN A N 1
ATOM 668 C CA . GLN A 1 84 ? 9.101 7.633 3.067 1.00 94.75 84 GLN A CA 1
ATOM 669 C C . GLN A 1 84 ? 7.728 8.086 2.566 1.00 94.75 84 GLN A C 1
ATOM 671 O O . GLN A 1 84 ? 6.978 8.684 3.331 1.00 94.75 84 GLN A O 1
ATOM 676 N N . GLN A 1 85 ? 7.380 7.791 1.312 1.00 95.69 85 GLN A N 1
ATOM 677 C CA . GLN A 1 85 ? 6.049 8.083 0.775 1.00 95.69 85 GLN A CA 1
ATOM 678 C C . GLN A 1 85 ? 4.995 7.121 1.337 1.00 95.69 85 GLN A C 1
ATOM 680 O O . GLN A 1 85 ? 3.942 7.573 1.781 1.00 95.69 85 GLN A O 1
ATOM 685 N N . TYR A 1 86 ? 5.290 5.817 1.388 1.00 96.81 86 TYR A N 1
ATOM 686 C CA . TYR A 1 86 ? 4.366 4.817 1.943 1.00 96.81 86 TYR A CA 1
ATOM 687 C C . TYR A 1 86 ? 4.096 4.995 3.443 1.00 96.81 86 TYR A C 1
ATOM 689 O O . TYR A 1 86 ? 2.980 4.753 3.895 1.00 96.81 86 TYR A O 1
ATOM 697 N N . ALA A 1 87 ? 5.110 5.399 4.212 1.00 96.56 87 ALA A N 1
ATOM 698 C CA . ALA A 1 87 ? 5.017 5.673 5.649 1.00 96.56 87 ALA A CA 1
ATOM 699 C C . ALA A 1 87 ? 5.122 7.176 5.955 1.00 96.56 87 ALA A C 1
ATOM 701 O O . ALA A 1 87 ? 5.774 7.589 6.918 1.00 96.56 87 ALA A O 1
ATOM 702 N N . ALA A 1 88 ? 4.515 8.008 5.106 1.00 96.69 88 ALA A N 1
ATOM 703 C CA . ALA A 1 88 ? 4.511 9.449 5.304 1.00 96.69 88 ALA A CA 1
ATOM 704 C C . ALA A 1 88 ? 3.803 9.828 6.614 1.00 96.69 88 ALA A C 1
ATOM 706 O O . ALA A 1 88 ? 2.791 9.239 6.993 1.00 96.69 88 ALA A O 1
ATOM 707 N N . LEU A 1 89 ? 4.286 10.887 7.271 1.00 95.38 89 LEU A N 1
ATOM 708 C CA . LEU A 1 89 ? 3.723 11.376 8.539 1.00 95.38 89 LEU A CA 1
ATOM 709 C C . LEU A 1 89 ? 2.278 11.888 8.429 1.00 95.38 89 LEU A C 1
ATOM 711 O O . LEU A 1 89 ? 1.642 12.100 9.457 1.00 95.38 89 LEU A O 1
ATOM 715 N N . SER A 1 90 ? 1.751 12.088 7.214 1.00 95.56 90 SER A N 1
ATOM 716 C CA . SER A 1 90 ? 0.324 12.371 7.027 1.00 95.56 90 SER A CA 1
ATOM 717 C C . SER A 1 90 ? -0.562 11.192 7.439 1.00 95.56 90 SER A C 1
ATOM 719 O O . SER A 1 90 ? -1.719 11.403 7.786 1.00 95.56 90 SER A O 1
ATOM 721 N N . GLY A 1 91 ? -0.019 9.967 7.445 1.00 93.19 91 GLY A N 1
ATOM 722 C CA . GLY A 1 91 ? -0.742 8.758 7.835 1.00 93.19 91 GLY A CA 1
ATOM 723 C C . GLY A 1 91 ? -1.748 8.268 6.792 1.00 93.19 91 GLY A C 1
ATOM 724 O O . GLY A 1 91 ? -2.572 7.413 7.105 1.00 93.19 91 GLY A O 1
ATOM 725 N N . ASP A 1 92 ? -1.681 8.778 5.558 1.00 96.12 92 ASP A N 1
ATOM 726 C CA . ASP A 1 92 ? -2.673 8.497 4.510 1.00 96.12 92 ASP A CA 1
ATOM 727 C C . ASP A 1 92 ? -2.550 7.088 3.903 1.00 96.12 92 ASP A C 1
ATOM 729 O O . ASP A 1 92 ? -3.446 6.646 3.186 1.00 96.12 92 ASP A O 1
ATOM 733 N N . GLU A 1 93 ? -1.443 6.381 4.149 1.00 97.75 93 GLU A N 1
ATOM 734 C CA . GLU A 1 93 ? -1.147 5.068 3.566 1.00 97.75 93 GLU A CA 1
ATOM 735 C C . GLU A 1 93 ? -0.876 4.018 4.650 1.00 97.75 93 GLU A C 1
ATOM 737 O O . GLU A 1 93 ? -1.825 3.394 5.131 1.00 97.75 93 GLU A O 1
ATOM 742 N N . LEU A 1 94 ? 0.386 3.813 5.040 1.00 97.94 94 LEU A N 1
ATOM 743 C CA . LEU A 1 94 ? 0.796 2.816 6.032 1.00 97.94 94 LEU A CA 1
ATOM 744 C C . LEU A 1 94 ? 1.411 3.479 7.266 1.00 97.94 94 LEU A C 1
ATOM 746 O O . LEU A 1 94 ? 1.966 4.572 7.184 1.00 97.94 94 LEU A O 1
ATOM 750 N N . SER A 1 95 ? 1.362 2.799 8.414 1.00 97.50 95 SER A N 1
ATOM 751 C CA . SER A 1 95 ? 1.988 3.303 9.645 1.00 97.50 95 SER A CA 1
ATOM 752 C C . SER A 1 95 ? 3.515 3.211 9.590 1.00 97.50 95 SER A C 1
ATOM 754 O O . SER A 1 95 ? 4.206 4.066 10.135 1.00 97.50 95 SER A O 1
ATOM 756 N N . MET A 1 96 ? 4.050 2.165 8.956 1.00 96.94 96 MET A N 1
ATOM 757 C CA . MET A 1 96 ? 5.485 1.982 8.731 1.00 96.94 96 MET A CA 1
ATOM 758 C C . MET A 1 96 ? 5.757 1.000 7.585 1.00 96.94 96 MET A C 1
ATOM 760 O O . MET A 1 96 ? 4.872 0.265 7.136 1.00 96.94 96 MET A O 1
ATOM 764 N N . THR A 1 97 ? 7.013 0.947 7.152 1.00 95.94 97 THR A N 1
ATOM 765 C CA . THR A 1 97 ? 7.504 -0.006 6.157 1.00 95.94 97 THR A CA 1
ATOM 766 C C . THR A 1 97 ? 8.637 -0.857 6.722 1.00 95.94 97 THR A C 1
ATOM 768 O O . THR A 1 97 ? 9.393 -0.432 7.595 1.00 95.94 97 THR A O 1
ATOM 771 N N . SER A 1 98 ? 8.746 -2.082 6.220 1.00 92.44 98 SER A N 1
ATOM 772 C CA . SER A 1 98 ? 9.878 -2.974 6.431 1.00 92.44 98 SER A CA 1
ATOM 773 C C . SER A 1 98 ? 10.543 -3.209 5.080 1.00 92.44 98 SER A C 1
ATOM 775 O O . SER A 1 98 ? 9.898 -3.675 4.139 1.00 92.44 98 SER A O 1
ATOM 777 N N . ILE A 1 99 ? 11.823 -2.850 4.989 1.00 85.19 99 ILE A N 1
ATOM 778 C CA . ILE A 1 99 ? 12.671 -3.103 3.825 1.00 85.19 99 ILE A CA 1
ATOM 779 C C . ILE A 1 99 ? 13.739 -4.126 4.177 1.00 85.19 99 ILE A C 1
ATOM 781 O O . ILE A 1 99 ? 14.282 -4.108 5.284 1.00 85.19 99 ILE A O 1
ATOM 785 N N . PHE A 1 100 ? 14.085 -4.970 3.213 1.00 75.25 100 PHE A N 1
ATOM 786 C CA . PHE A 1 100 ? 15.260 -5.824 3.295 1.00 75.25 100 PHE A CA 1
ATOM 787 C C . PHE A 1 100 ? 16.333 -5.255 2.374 1.00 75.25 100 PHE A C 1
ATOM 789 O O . PHE A 1 100 ? 16.182 -5.253 1.155 1.00 75.25 100 PHE A O 1
ATOM 796 N N . ILE A 1 101 ? 17.408 -4.743 2.969 1.00 58.75 101 ILE A N 1
ATOM 797 C CA . ILE A 1 101 ? 18.633 -4.435 2.235 1.00 58.75 101 ILE A CA 1
ATOM 798 C C . ILE A 1 101 ? 19.415 -5.748 2.191 1.00 58.75 101 ILE A C 1
ATOM 800 O O . ILE A 1 101 ? 19.886 -6.208 3.232 1.00 58.75 101 ILE A O 1
ATOM 804 N N . ILE A 1 102 ? 19.483 -6.367 1.014 1.00 49.31 102 ILE A N 1
ATOM 805 C CA . ILE A 1 102 ? 20.368 -7.503 0.727 1.00 49.31 102 ILE A CA 1
ATOM 806 C C . ILE A 1 102 ? 21.483 -7.031 -0.194 1.00 49.31 102 ILE A C 1
ATOM 808 O O . ILE A 1 102 ? 21.158 -6.289 -1.150 1.00 49.31 102 ILE A O 1
#

Radius of gyration: 14.3 Å; chains: 1; bounding box: 34×22×41 Å

Sequence (102 aa):
MRAELKKVCEFWADRGVDGLRLDVVNLIAKDQDFPDDPTGDGRRFYTDGPRAHTFLREMNRDVFTPRNLMTVGEMSSTTLENCQQYAALSGDELSMTSIFII